Protein AF-A0A512L9S0-F1 (afdb_monomer)

Nearest PDB structures (foldseek):
  3hb6-assembly1_A  TM=9.283E-01  e=7.752E-08  Proteus mirabilis
  1e93-assembly1_A  TM=9.333E-01  e=1.095E-07  Proteus mirabilis
  1h6n-assembly1_A  TM=9.243E-01  e=1.159E-07  Proteus mirabilis
  1m85-assembly1_A  TM=9.187E-01  e=1.095E-07  Proteus mirabilis
  7di8-assembly1_A  TM=8.748E-01  e=9.691E-05  Bos taurus

Radius of gyration: 27.37 Å; Cα contacts (8 Å, |Δi|>4): 64; chains: 1; bounding box: 75×32×54 Å

Organism: NCBI:txid171865

pLDDT: mean 90.22, std 16.02, range [39.94, 98.81]

Mean predicted aligned error: 7.94 Å

Foldseek 3Di:
DDDPPQDPDPPDPPPHPDDDCVPDDDDDDDDDDPDDDDPCVDVPPAQVLLVVLVPDDPVRLLVVLLVLLVVCLPDDPVVLVVVLVSLVSNPVVSSVSNVVNSVVCPVDPDDDDDD

Secondary structure (DSSP, 8-state):
-PPP----SSS-TT-TT---GGGPPPPPP--S-SS---GGG----SHHHHHHHHHS-HHHHHHHHHHHHHHHTTS-HHHHHHHHHHHHHH-HHHHHHHHHHHHHHTTS-------

Structure (mmCIF, N/CA/C/O backbone):
data_AF-A0A512L9S0-F1
#
_entry.id   AF-A0A512L9S0-F1
#
loop_
_atom_site.group_PDB
_atom_site.id
_atom_site.type_symbol
_atom_site.label_atom_id
_atom_site.label_alt_id
_atom_site.label_comp_id
_atom_site.label_asym_id
_atom_site.label_entity_id
_atom_site.label_seq_id
_atom_site.pdbx_PDB_ins_code
_atom_site.Cartn_x
_atom_site.Cartn_y
_atom_site.Cartn_z
_atom_site.occupancy
_atom_site.B_iso_or_equiv
_atom_site.auth_seq_id
_atom_site.auth_comp_id
_atom_site.auth_asym_id
_atom_site.auth_atom_id
_atom_site.pdbx_PDB_model_num
ATOM 1 N N . MET A 1 1 ? 58.603 4.818 -6.834 1.00 39.94 1 MET A N 1
ATOM 2 C CA . MET A 1 1 ? 57.466 4.056 -7.389 1.00 39.94 1 MET A CA 1
ATOM 3 C C . MET A 1 1 ? 56.397 5.076 -7.764 1.00 39.94 1 MET A C 1
ATOM 5 O O . MET A 1 1 ? 55.809 5.663 -6.868 1.00 39.94 1 MET A O 1
ATOM 9 N N . LEU A 1 2 ? 56.264 5.423 -9.048 1.00 46.78 2 LEU A N 1
ATOM 10 C CA . LEU A 1 2 ? 55.257 6.394 -9.493 1.00 46.78 2 LEU A CA 1
ATOM 11 C C . LEU A 1 2 ? 53.878 5.735 -9.406 1.00 46.78 2 LEU A C 1
ATOM 13 O O . LEU A 1 2 ? 53.641 4.736 -10.081 1.00 46.78 2 LEU A O 1
ATOM 17 N N . ALA A 1 3 ? 52.978 6.291 -8.594 1.00 58.41 3 ALA A N 1
ATOM 18 C CA . ALA A 1 3 ? 51.558 6.006 -8.735 1.00 58.41 3 ALA A CA 1
ATOM 19 C C . ALA A 1 3 ? 51.152 6.422 -10.155 1.00 58.41 3 ALA A C 1
ATOM 21 O O . ALA A 1 3 ? 51.358 7.573 -10.549 1.00 58.41 3 ALA A O 1
ATOM 22 N N . ALA A 1 4 ? 50.642 5.485 -10.951 1.00 63.34 4 ALA A N 1
ATOM 23 C CA . ALA A 1 4 ? 50.081 5.824 -12.248 1.00 63.34 4 ALA A CA 1
ATOM 24 C C . ALA A 1 4 ? 48.955 6.842 -12.014 1.00 63.34 4 ALA A C 1
ATOM 26 O O . ALA A 1 4 ? 48.023 6.559 -11.263 1.00 63.34 4 ALA A O 1
ATOM 27 N N . MET A 1 5 ? 49.053 8.037 -12.611 1.00 70.69 5 MET A N 1
ATOM 28 C CA . MET A 1 5 ? 47.965 9.018 -12.586 1.00 70.69 5 MET A CA 1
ATOM 29 C C . MET A 1 5 ? 46.773 8.417 -13.335 1.00 70.69 5 MET A C 1
ATOM 31 O O . MET A 1 5 ? 46.687 8.503 -14.565 1.00 70.69 5 MET A O 1
ATOM 35 N N . GLN A 1 6 ? 45.889 7.756 -12.586 1.00 80.38 6 GLN A N 1
ATOM 36 C CA . GLN A 1 6 ? 44.629 7.227 -13.084 1.00 80.38 6 GLN A CA 1
ATOM 37 C C . GLN A 1 6 ? 43.852 8.389 -13.707 1.00 80.38 6 GLN A C 1
ATOM 39 O O . GLN A 1 6 ? 43.685 9.442 -13.090 1.00 80.38 6 GLN A O 1
ATOM 44 N N . ARG A 1 7 ? 43.403 8.224 -14.953 1.00 86.94 7 ARG A N 1
ATOM 45 C CA . ARG A 1 7 ? 42.572 9.237 -15.611 1.00 86.94 7 ARG A CA 1
ATOM 46 C C . ARG A 1 7 ? 41.237 9.313 -14.886 1.00 86.94 7 ARG A C 1
ATOM 48 O O . ARG A 1 7 ? 40.702 8.282 -14.509 1.00 86.94 7 ARG A O 1
ATOM 55 N N . THR A 1 8 ? 40.708 10.512 -14.702 1.00 94.00 8 THR A N 1
ATOM 56 C CA . THR A 1 8 ? 39.413 10.760 -14.044 1.00 94.00 8 THR A CA 1
ATOM 57 C C . THR A 1 8 ? 38.322 11.137 -15.047 1.00 94.00 8 THR A C 1
ATOM 59 O O . THR A 1 8 ? 37.280 11.651 -14.658 1.00 94.00 8 THR A O 1
ATOM 62 N N . TYR A 1 9 ? 38.578 10.924 -16.342 1.00 89.38 9 TYR A N 1
ATOM 63 C CA . TYR A 1 9 ? 37.685 11.282 -17.439 1.00 89.38 9 TYR A CA 1
ATOM 64 C C . TYR A 1 9 ? 37.708 10.219 -18.545 1.00 89.38 9 TYR A C 1
ATOM 66 O O . TYR A 1 9 ? 38.690 9.486 -18.701 1.00 89.38 9 TYR A O 1
ATOM 74 N N . GLU A 1 10 ? 36.637 10.172 -19.328 1.00 94.62 10 GLU A N 1
ATOM 75 C CA . GLU A 1 10 ? 36.424 9.314 -20.496 1.00 94.62 10 GLU A CA 1
ATOM 76 C C . GLU A 1 10 ? 35.733 10.170 -21.588 1.00 94.62 10 GLU A C 1
ATOM 78 O O . GLU A 1 10 ? 34.966 11.067 -21.223 1.00 94.62 10 GLU A O 1
ATOM 83 N N . PRO A 1 11 ? 36.070 10.013 -22.889 1.00 93.69 11 PRO A N 1
ATOM 84 C CA . PRO A 1 11 ? 37.071 9.101 -23.455 1.00 93.69 11 PRO A CA 1
ATOM 85 C C . PRO A 1 11 ? 38.517 9.539 -23.149 1.00 93.69 11 PRO A C 1
ATOM 87 O O . PRO A 1 11 ? 38.837 10.726 -23.105 1.00 93.69 11 PRO A O 1
ATOM 90 N N . ASN A 1 12 ? 39.429 8.580 -22.934 1.00 93.81 12 ASN A N 1
ATOM 91 C CA . ASN A 1 12 ? 40.852 8.856 -22.688 1.00 93.81 12 ASN A CA 1
ATOM 92 C C . ASN A 1 12 ? 41.779 7.864 -23.410 1.00 93.81 12 ASN A C 1
ATOM 94 O O . ASN A 1 12 ? 41.465 6.689 -23.571 1.00 93.81 12 ASN A O 1
ATOM 98 N N . SER A 1 13 ? 42.986 8.310 -23.770 1.00 92.75 13 SER A N 1
ATOM 99 C CA . SER A 1 13 ? 43.980 7.497 -24.495 1.00 92.75 13 SER A CA 1
ATOM 100 C C . SER A 1 13 ? 44.693 6.435 -23.640 1.00 92.75 13 SER A C 1
ATOM 102 O O . SER A 1 13 ? 45.710 5.892 -24.067 1.00 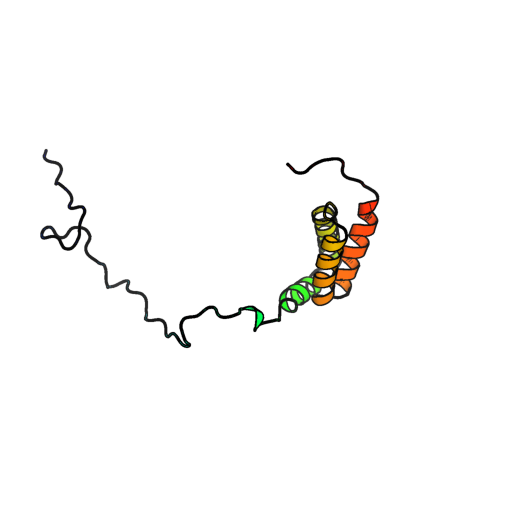92.75 13 SER A O 1
ATOM 104 N N . LYS A 1 14 ? 44.246 6.191 -22.401 1.00 91.75 14 LYS A N 1
ATOM 105 C CA . LYS A 1 14 ? 44.846 5.224 -21.466 1.00 91.75 14 LYS A CA 1
ATOM 106 C C . LYS A 1 14 ? 43.918 4.054 -21.138 1.00 91.75 14 LYS A C 1
ATOM 108 O O . LYS A 1 14 ? 44.290 3.233 -20.308 1.00 91.75 14 LYS A O 1
ATOM 113 N N . GLY A 1 15 ? 42.749 3.970 -21.777 1.00 91.19 15 GLY A N 1
ATOM 114 C CA . GLY A 1 15 ? 41.820 2.851 -21.600 1.00 91.19 15 GLY A CA 1
ATOM 115 C C . GLY A 1 15 ? 41.240 2.742 -20.187 1.00 91.19 15 GLY A C 1
ATOM 116 O O . GLY A 1 15 ? 40.779 1.676 -19.798 1.00 91.19 15 GLY A O 1
ATOM 117 N N . ALA A 1 16 ? 41.271 3.818 -19.396 1.00 93.62 16 ALA A N 1
ATOM 118 C CA . ALA A 1 16 ? 40.595 3.841 -18.102 1.00 93.62 16 ALA A CA 1
ATOM 119 C C . ALA A 1 16 ? 39.079 4.020 -18.296 1.00 93.62 16 ALA A C 1
ATOM 121 O O . ALA A 1 16 ? 38.675 4.723 -19.224 1.00 93.62 16 ALA A O 1
ATOM 122 N N . TRP A 1 17 ? 38.273 3.428 -17.405 1.00 93.75 17 TRP A N 1
ATOM 123 C CA . TRP A 1 17 ? 36.808 3.594 -17.327 1.00 93.75 17 TRP A CA 1
ATOM 124 C C . TRP A 1 17 ? 36.028 3.204 -18.593 1.00 93.75 17 TRP A C 1
ATOM 126 O O . TRP A 1 17 ? 35.044 3.848 -18.933 1.00 93.75 17 TRP A O 1
ATOM 136 N N . GLN A 1 18 ? 36.467 2.160 -19.303 1.00 95.75 18 GLN A N 1
ATOM 137 C CA . GLN A 1 18 ? 35.768 1.691 -20.503 1.00 95.75 18 GLN A CA 1
ATOM 138 C C . GLN A 1 18 ? 34.361 1.178 -20.180 1.00 95.75 18 GLN A C 1
ATOM 140 O O . GLN A 1 18 ? 34.150 0.490 -19.178 1.00 95.75 18 GLN A O 1
ATOM 145 N N . GLN A 1 19 ? 33.418 1.489 -21.069 1.00 94.94 19 GLN A N 1
ATOM 146 C CA . GLN A 1 19 ? 32.069 0.930 -21.039 1.00 94.94 19 GLN A CA 1
ATOM 147 C C . GLN A 1 19 ? 32.086 -0.603 -21.182 1.00 94.94 19 GLN A C 1
ATOM 149 O O . GLN A 1 19 ? 32.973 -1.164 -21.826 1.00 94.94 19 GLN A O 1
ATOM 154 N N . GLN A 1 20 ? 31.078 -1.271 -20.614 1.00 97.81 20 GLN A N 1
ATOM 155 C CA . GLN A 1 20 ? 30.882 -2.724 -20.701 1.00 97.81 20 GLN A CA 1
ATOM 156 C C . GLN A 1 20 ? 29.544 -3.025 -21.406 1.00 97.81 20 GLN A C 1
ATOM 158 O O . GLN A 1 20 ? 28.539 -3.266 -20.736 1.00 97.81 20 GLN A O 1
ATOM 163 N N . PRO A 1 21 ? 29.494 -2.961 -22.752 1.00 96.50 21 PRO A N 1
ATOM 164 C CA . PRO A 1 21 ? 28.243 -3.047 -23.512 1.00 96.50 21 PRO A CA 1
ATOM 165 C C . PRO A 1 21 ? 27.557 -4.419 -23.422 1.00 96.50 21 PRO A C 1
ATOM 167 O O . PRO A 1 21 ? 26.351 -4.503 -23.637 1.00 96.50 21 PRO A O 1
ATOM 170 N N . ASP A 1 22 ? 28.291 -5.468 -23.042 1.00 97.94 22 ASP A N 1
ATOM 171 C CA . ASP A 1 22 ? 27.764 -6.829 -22.859 1.00 97.94 22 ASP A CA 1
ATOM 172 C C . ASP A 1 22 ? 26.679 -6.919 -21.767 1.00 97.94 22 ASP A C 1
ATOM 174 O O . ASP A 1 22 ? 25.938 -7.898 -21.709 1.00 97.94 22 ASP A O 1
ATOM 178 N N . PHE A 1 23 ? 26.559 -5.887 -20.924 1.00 97.19 23 PHE A N 1
ATOM 179 C CA . PHE A 1 23 ? 25.555 -5.774 -19.861 1.00 97.19 23 PHE A CA 1
ATOM 180 C C . PHE A 1 23 ? 24.469 -4.729 -20.161 1.00 97.19 23 PHE A C 1
ATOM 182 O O . PHE A 1 23 ? 23.804 -4.260 -19.239 1.00 97.19 23 PHE A O 1
ATOM 189 N N . SER A 1 24 ? 24.297 -4.322 -21.425 1.00 97.62 24 SER A N 1
ATOM 190 C CA . SER A 1 24 ? 23.260 -3.353 -21.794 1.00 97.62 24 SER A CA 1
ATOM 191 C C . SER A 1 24 ? 21.865 -3.882 -21.458 1.00 97.62 24 SER A C 1
ATOM 193 O O . SER A 1 24 ? 21.516 -5.015 -21.794 1.00 97.62 24 SER A O 1
ATOM 195 N N . GLU A 1 25 ? 21.041 -3.033 -20.846 1.00 98.06 25 GLU A N 1
ATOM 196 C CA . GLU A 1 25 ? 19.622 -3.319 -20.647 1.00 98.06 25 GLU A CA 1
ATOM 197 C C . GLU A 1 25 ? 18.890 -3.428 -21.999 1.00 98.06 25 GLU A C 1
ATOM 199 O O . GLU A 1 25 ? 19.269 -2.758 -22.972 1.00 98.06 25 GLU A O 1
ATOM 204 N N . PRO A 1 26 ? 17.840 -4.262 -22.092 1.00 97.69 26 PRO A N 1
ATOM 205 C CA . PRO A 1 26 ? 16.995 -4.315 -23.275 1.00 97.69 26 PRO A CA 1
ATOM 206 C C . PRO A 1 26 ? 16.181 -3.014 -23.431 1.00 97.69 26 PRO A C 1
ATOM 208 O O . PRO A 1 26 ? 15.761 -2.431 -22.429 1.00 97.69 26 PRO A O 1
ATOM 211 N N . PRO A 1 27 ? 15.880 -2.567 -24.666 1.00 97.25 27 PRO A N 1
ATOM 212 C CA . PRO A 1 27 ? 15.006 -1.416 -24.879 1.00 97.25 27 PRO A CA 1
ATOM 213 C C . PRO A 1 27 ? 13.610 -1.628 -24.272 1.00 97.25 27 PRO A C 1
ATOM 215 O O . PRO A 1 27 ? 12.971 -2.652 -24.518 1.00 97.25 27 PRO A O 1
ATOM 218 N N . LEU A 1 28 ? 13.105 -0.635 -23.532 1.00 97.31 28 LEU A N 1
ATOM 219 C CA . LEU A 1 28 ? 11.733 -0.613 -23.020 1.00 97.31 28 LEU A CA 1
ATOM 220 C C . LEU A 1 28 ? 10.826 0.152 -23.990 1.00 97.31 28 LEU A C 1
ATOM 222 O O . LEU A 1 28 ? 11.044 1.335 -24.250 1.00 97.31 28 LEU A O 1
ATOM 226 N N . ALA A 1 29 ? 9.790 -0.507 -24.510 1.00 97.31 29 ALA A N 1
ATOM 227 C CA . ALA A 1 29 ? 8.775 0.166 -25.312 1.00 97.31 29 ALA A CA 1
ATOM 228 C C . ALA A 1 29 ? 7.977 1.150 -24.441 1.00 97.31 29 ALA A C 1
ATOM 230 O O . ALA A 1 29 ? 7.464 0.779 -23.385 1.00 97.31 29 ALA A O 1
ATOM 231 N N . THR A 1 30 ? 7.851 2.395 -24.895 1.00 95.31 30 THR A N 1
ATOM 232 C CA . THR A 1 30 ? 7.086 3.447 -24.214 1.00 95.31 30 THR A CA 1
ATOM 233 C C . THR A 1 30 ? 5.937 3.932 -25.096 1.00 95.31 30 THR A C 1
ATOM 235 O O . THR A 1 30 ? 5.976 3.809 -26.321 1.00 95.31 30 THR A O 1
ATOM 238 N N . GLY A 1 31 ? 4.883 4.457 -24.470 1.00 94.56 31 GLY A N 1
ATOM 239 C CA . GLY A 1 31 ? 3.700 4.967 -25.158 1.00 94.56 31 GLY A CA 1
ATOM 240 C C . GLY A 1 31 ? 3.072 6.142 -24.414 1.00 94.56 31 GLY A C 1
ATOM 241 O O . GLY A 1 31 ? 3.291 6.316 -23.217 1.00 94.56 31 GLY A O 1
ATOM 242 N N . GLY A 1 32 ? 2.285 6.941 -25.135 1.00 94.19 32 GLY A N 1
ATOM 243 C CA . GLY A 1 32 ? 1.679 8.166 -24.611 1.00 94.19 32 GLY A CA 1
ATOM 244 C C . GLY A 1 32 ? 2.607 9.385 -24.670 1.00 94.19 32 GLY A C 1
ATOM 245 O O . GLY A 1 32 ? 3.812 9.277 -24.889 1.00 94.19 32 GLY A O 1
ATOM 246 N N . ALA A 1 33 ? 2.024 10.574 -24.512 1.00 96.44 33 ALA A N 1
ATOM 247 C CA . ALA A 1 33 ? 2.784 11.815 -24.412 1.00 96.44 33 ALA A CA 1
ATOM 248 C C . ALA A 1 33 ? 3.455 11.937 -23.034 1.00 96.44 33 ALA A C 1
ATOM 250 O O . ALA A 1 33 ? 2.905 11.502 -22.020 1.00 96.44 33 ALA A O 1
ATOM 251 N N . ALA A 1 34 ? 4.619 12.585 -22.981 1.00 96.94 34 ALA A N 1
ATOM 252 C CA . ALA A 1 34 ? 5.196 13.011 -21.712 1.00 96.94 34 ALA A CA 1
ATOM 253 C C . ALA A 1 34 ? 4.273 14.056 -21.060 1.00 96.94 34 ALA A C 1
ATOM 255 O O . ALA A 1 34 ? 3.927 15.059 -21.685 1.00 96.94 34 ALA A O 1
ATOM 256 N N . GLY A 1 35 ? 3.861 13.816 -19.816 1.00 96.25 35 GLY A N 1
ATOM 257 C CA . GLY A 1 35 ? 2.917 14.677 -19.111 1.00 96.25 35 GLY A CA 1
ATOM 258 C C . GLY A 1 35 ? 2.662 14.230 -17.675 1.00 96.25 35 GLY A C 1
ATOM 259 O O . GLY A 1 35 ? 3.222 13.239 -17.205 1.00 96.25 35 GLY A O 1
ATOM 260 N N . HIS A 1 36 ? 1.803 14.973 -16.979 1.00 97.00 36 HIS A N 1
ATOM 261 C CA . HIS A 1 36 ? 1.381 14.677 -15.610 1.00 97.00 36 HIS A CA 1
ATOM 262 C C . HIS A 1 36 ? 0.145 13.773 -15.621 1.00 97.00 36 HIS A C 1
ATOM 264 O O . HIS A 1 36 ? -0.982 14.246 -15.495 1.00 97.00 36 HIS A O 1
ATOM 270 N N . TRP A 1 37 ? 0.355 12.476 -15.830 1.00 95.88 37 TRP A N 1
ATOM 271 C CA . TRP A 1 37 ? -0.726 11.491 -15.844 1.00 95.88 37 TRP A CA 1
ATOM 272 C C . TRP A 1 37 ? -1.315 11.297 -14.442 1.00 95.88 37 TRP A C 1
ATOM 274 O O . TRP A 1 37 ? -0.574 11.109 -13.475 1.00 95.88 37 TRP A O 1
ATOM 284 N N . ASP A 1 38 ? -2.644 11.340 -14.333 1.00 96.69 38 ASP A N 1
ATOM 285 C CA . ASP A 1 38 ? -3.341 11.121 -13.066 1.00 96.69 38 ASP A CA 1
ATOM 286 C C . ASP A 1 38 ? -3.442 9.621 -12.761 1.00 96.69 38 ASP A C 1
ATOM 288 O O . ASP A 1 38 ? -4.123 8.869 -13.460 1.00 96.69 38 ASP A O 1
ATOM 292 N N . HIS A 1 39 ? -2.778 9.185 -11.691 1.00 94.38 39 HIS A N 1
ATOM 293 C CA . HIS A 1 39 ? -2.820 7.793 -11.248 1.00 94.38 39 HIS A CA 1
ATOM 294 C C . HIS A 1 39 ? -4.184 7.399 -10.661 1.00 94.38 39 HIS A C 1
ATOM 296 O O . HIS A 1 39 ? -4.452 6.212 -10.494 1.00 94.38 39 HIS A O 1
ATOM 302 N N . ARG A 1 40 ? -5.044 8.373 -10.327 1.00 94.94 40 ARG A N 1
ATOM 303 C CA . ARG A 1 40 ? -6.386 8.126 -9.781 1.00 94.94 40 ARG A CA 1
ATOM 304 C C . ARG A 1 40 ? -7.384 7.631 -10.824 1.00 94.94 40 ARG A C 1
ATOM 306 O O . ARG A 1 40 ? -8.525 7.359 -10.471 1.00 94.94 40 ARG A O 1
ATOM 313 N N . ALA A 1 41 ? -6.957 7.505 -12.082 1.00 93.88 41 ALA A N 1
ATOM 314 C CA . ALA A 1 41 ? -7.706 6.784 -13.103 1.00 93.88 41 ALA A CA 1
ATOM 315 C C . ALA A 1 41 ? -7.913 5.302 -12.734 1.00 93.88 41 ALA A C 1
ATOM 317 O O . ALA A 1 41 ? -8.907 4.718 -13.154 1.00 93.88 41 ALA A O 1
ATOM 318 N N . ASP A 1 42 ? -7.003 4.722 -11.943 1.00 94.62 42 ASP A N 1
ATOM 319 C CA . ASP A 1 42 ? -7.239 3.470 -11.223 1.00 94.62 42 ASP A CA 1
ATOM 320 C C . ASP A 1 42 ? -7.736 3.802 -9.806 1.00 94.62 42 ASP A C 1
ATOM 322 O O . ASP A 1 42 ? -7.032 4.446 -9.012 1.00 94.62 42 ASP A O 1
ATOM 326 N N . ASP A 1 43 ? -8.979 3.417 -9.515 1.00 94.94 43 ASP A N 1
ATOM 327 C CA . ASP A 1 43 ? -9.684 3.705 -8.268 1.00 94.94 43 ASP A CA 1
ATOM 328 C C . ASP A 1 43 ? -9.857 2.477 -7.354 1.00 94.94 43 ASP A C 1
ATOM 330 O O . ASP A 1 43 ? -10.439 2.597 -6.266 1.00 94.94 43 ASP A O 1
ATOM 334 N N . ASP A 1 44 ? -9.290 1.318 -7.720 1.00 97.19 44 ASP A N 1
ATOM 335 C CA . ASP A 1 44 ? -9.376 0.095 -6.918 1.00 97.19 44 ASP 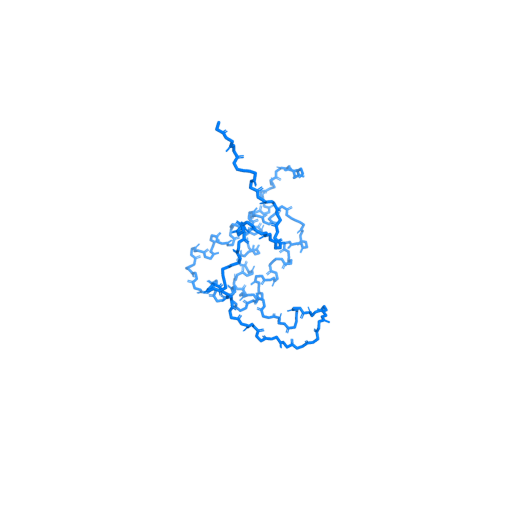A CA 1
ATOM 336 C C . ASP A 1 44 ? -8.361 0.073 -5.763 1.00 97.19 44 ASP A C 1
ATOM 338 O O . ASP A 1 44 ? -7.388 -0.683 -5.716 1.00 97.19 44 ASP A O 1
ATOM 342 N N . TYR A 1 45 ? -8.620 0.904 -4.757 1.00 97.88 45 TYR A N 1
ATOM 343 C CA . TYR A 1 45 ? -7.790 0.979 -3.551 1.00 97.88 45 TYR A CA 1
ATOM 344 C C . TYR A 1 45 ? -8.132 -0.075 -2.492 1.00 97.88 45 TYR A C 1
ATOM 346 O O . TYR A 1 45 ? -7.464 -0.156 -1.457 1.00 97.88 45 TYR A O 1
ATOM 354 N N . HIS A 1 46 ? -9.216 -0.828 -2.680 1.00 98.31 46 HIS A N 1
ATOM 355 C CA . HIS A 1 46 ? -9.902 -1.504 -1.578 1.00 98.31 46 HIS A CA 1
ATOM 356 C C . HIS A 1 46 ? -10.066 -3.012 -1.782 1.00 98.31 46 HIS A C 1
ATOM 358 O O . HIS A 1 46 ? -10.149 -3.736 -0.785 1.00 98.31 46 HIS A O 1
ATOM 364 N N . THR A 1 47 ? -10.001 -3.513 -3.020 1.00 98.31 47 THR A N 1
ATOM 365 C CA . THR A 1 47 ? -10.139 -4.951 -3.290 1.00 98.31 47 THR A CA 1
ATOM 366 C C . THR A 1 47 ? -9.013 -5.763 -2.659 1.00 98.31 47 THR A C 1
ATOM 368 O O . THR A 1 47 ? -9.276 -6.746 -1.961 1.00 98.31 47 THR A O 1
ATOM 371 N N . GLN A 1 48 ? -7.751 -5.360 -2.846 1.00 98.50 48 GLN A N 1
ATOM 372 C CA . GLN A 1 48 ? -6.617 -6.126 -2.314 1.00 98.50 48 GLN A CA 1
ATOM 373 C C . GLN A 1 48 ? -6.573 -6.131 -0.771 1.00 98.50 48 GLN A C 1
ATOM 375 O O . GLN A 1 48 ? -6.470 -7.219 -0.198 1.00 98.50 48 GLN A O 1
ATOM 380 N N . PRO A 1 49 ? -6.730 -4.989 -0.064 1.00 98.50 49 PRO A N 1
ATOM 381 C CA . PRO A 1 49 ? -6.804 -4.994 1.398 1.00 98.50 49 PRO A CA 1
ATOM 382 C C . PRO A 1 49 ? -8.010 -5.772 1.942 1.00 98.50 49 PRO A C 1
ATOM 384 O O . PRO A 1 49 ? -7.877 -6.488 2.933 1.00 98.50 49 PRO A O 1
ATOM 387 N N . GLY A 1 50 ? -9.171 -5.678 1.283 1.00 98.62 50 GLY A N 1
ATOM 388 C CA . GLY A 1 50 ? -10.371 -6.426 1.664 1.00 98.62 50 GLY A CA 1
ATOM 389 C C . GLY A 1 50 ? -10.187 -7.937 1.529 1.00 98.62 50 GLY A C 1
ATOM 390 O O . GLY A 1 50 ? -10.554 -8.697 2.424 1.00 98.62 50 GLY A O 1
ATOM 391 N N . ASN A 1 51 ? -9.556 -8.385 0.437 1.00 98.81 51 ASN A N 1
ATOM 392 C CA . ASN A 1 51 ? -9.169 -9.786 0.260 1.00 98.81 51 ASN A CA 1
ATOM 393 C C . ASN A 1 51 ? -8.242 -10.252 1.390 1.00 98.81 51 ASN A C 1
ATOM 395 O O . ASN A 1 51 ? -8.484 -11.302 1.980 1.00 98.81 51 ASN A O 1
ATOM 399 N N . LEU A 1 52 ? -7.215 -9.463 1.721 1.00 98.75 52 LEU A N 1
ATOM 400 C CA . LEU A 1 52 ? -6.282 -9.800 2.795 1.00 98.75 52 LEU A CA 1
ATOM 401 C C . LEU A 1 52 ? -6.996 -9.928 4.149 1.00 98.75 52 LEU A C 1
ATOM 403 O O . LEU A 1 52 ? -6.763 -10.899 4.864 1.00 98.75 52 LEU A O 1
ATOM 407 N N . PHE A 1 53 ? -7.895 -9.000 4.483 1.00 98.81 53 PHE A N 1
ATOM 408 C CA . PHE A 1 53 ? -8.672 -9.057 5.724 1.00 98.81 53 PHE A CA 1
ATOM 409 C C . PHE A 1 53 ? -9.535 -10.323 5.811 1.00 98.81 53 PHE A C 1
ATOM 411 O O . PHE A 1 53 ? -9.559 -10.988 6.847 1.00 98.81 53 PHE A O 1
ATOM 418 N N . ARG A 1 54 ? -10.197 -10.710 4.713 1.00 98.56 54 ARG A N 1
ATOM 419 C CA . ARG A 1 54 ? -11.025 -11.928 4.650 1.00 98.56 54 ARG A CA 1
ATOM 420 C C . ARG A 1 54 ? -10.229 -13.229 4.767 1.00 98.56 54 ARG A C 1
ATOM 422 O O . ARG A 1 54 ? -10.808 -14.248 5.128 1.00 98.56 54 ARG A O 1
ATOM 429 N N . LEU A 1 55 ? -8.925 -13.204 4.484 1.00 98.69 55 LEU A N 1
ATOM 430 C CA . LEU A 1 55 ? -8.028 -14.347 4.687 1.00 98.69 55 LEU A CA 1
ATOM 431 C C . LEU A 1 55 ? -7.545 -14.487 6.138 1.00 98.69 55 LEU A C 1
ATOM 433 O O . LEU A 1 55 ? -7.022 -15.539 6.504 1.00 98.69 55 LEU A O 1
ATOM 437 N N . MET A 1 56 ? -7.688 -13.447 6.961 1.00 98.62 56 MET A N 1
ATOM 438 C CA . MET A 1 56 ? -7.257 -13.477 8.356 1.00 98.62 56 MET A CA 1
ATOM 439 C C . MET A 1 56 ? -8.192 -14.323 9.223 1.00 98.62 56 MET A C 1
ATOM 441 O O . MET A 1 56 ? -9.406 -14.355 9.026 1.00 98.62 56 MET A O 1
ATOM 445 N N . THR A 1 57 ? 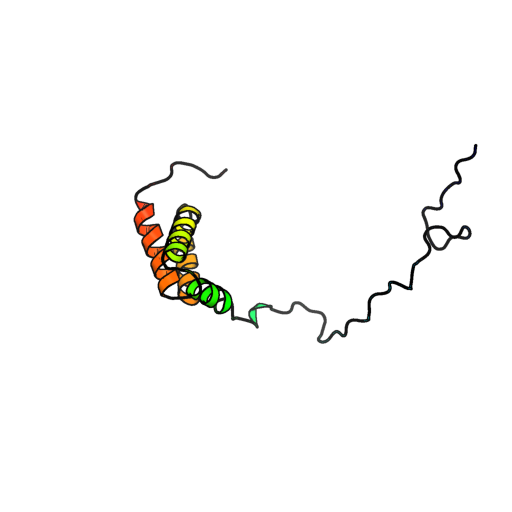-7.630 -14.958 10.250 1.00 98.81 57 THR A N 1
ATOM 446 C CA . THR A 1 57 ? -8.432 -15.588 11.303 1.00 98.81 57 THR A CA 1
ATOM 447 C C . THR A 1 57 ? -9.156 -14.525 12.141 1.00 98.81 57 THR A C 1
ATOM 449 O O . THR A 1 57 ? -8.693 -13.382 12.211 1.00 98.81 57 THR A O 1
ATOM 452 N N . PRO A 1 58 ? -10.243 -14.875 12.854 1.00 98.56 58 PRO A N 1
ATOM 453 C CA . PRO A 1 58 ? -10.937 -13.920 13.722 1.00 98.56 58 PRO A CA 1
ATOM 454 C C . PRO A 1 58 ? -10.018 -13.244 14.754 1.00 98.56 58 PRO A C 1
ATOM 456 O O . PRO A 1 58 ? -10.144 -12.050 15.016 1.00 98.56 58 PRO A O 1
ATOM 459 N N . GLU A 1 59 ? -9.044 -13.982 15.295 1.00 98.31 59 GLU A N 1
ATOM 460 C CA . GLU A 1 59 ? -8.058 -13.447 16.241 1.00 98.31 59 GLU A CA 1
ATOM 461 C C . GLU A 1 59 ? -7.117 -12.432 15.573 1.00 98.31 59 GLU A C 1
ATOM 463 O O . GLU A 1 59 ? -6.841 -11.372 16.131 1.00 98.31 59 GLU A O 1
ATOM 468 N N . GLN A 1 60 ? -6.665 -12.707 14.347 1.00 98.75 60 GLN A N 1
ATOM 469 C CA . GLN A 1 60 ? -5.845 -11.770 13.575 1.00 98.75 60 GLN A CA 1
ATOM 470 C C . GLN A 1 60 ? -6.624 -10.502 13.210 1.00 98.75 60 GLN A C 1
ATOM 472 O O . GLN A 1 60 ? -6.086 -9.404 13.339 1.00 98.75 60 GLN A O 1
ATOM 477 N N . GLN A 1 61 ? -7.893 -10.632 12.813 1.00 98.69 61 GLN A N 1
ATOM 478 C CA . GLN A 1 61 ? -8.763 -9.487 12.529 1.00 98.69 61 GLN A CA 1
ATOM 479 C C . GLN A 1 61 ? -8.960 -8.615 13.774 1.00 98.69 61 GLN A C 1
ATOM 481 O O . GLN A 1 61 ? -8.852 -7.388 13.696 1.00 98.69 61 GLN A O 1
ATOM 486 N N . ARG A 1 62 ? -9.188 -9.240 14.937 1.00 98.19 62 ARG A N 1
ATOM 487 C CA . ARG A 1 62 ? -9.291 -8.556 16.233 1.00 98.19 62 ARG A CA 1
ATOM 488 C C . ARG A 1 62 ? -8.010 -7.785 16.557 1.00 98.19 62 ARG A C 1
ATOM 490 O O . ARG A 1 62 ? -8.078 -6.585 16.821 1.00 98.19 62 ARG A O 1
ATOM 497 N N . LEU A 1 63 ? -6.854 -8.450 16.483 1.00 98.25 63 LEU A N 1
ATOM 498 C CA . LEU A 1 63 ? -5.548 -7.839 16.747 1.00 98.25 63 LEU A CA 1
ATOM 499 C C . LEU A 1 63 ? -5.248 -6.683 15.788 1.00 98.25 63 LEU A C 1
ATOM 501 O O . LEU A 1 63 ? -4.760 -5.643 16.227 1.00 98.25 63 LEU A O 1
ATOM 505 N N . LEU A 1 64 ? -5.567 -6.831 14.499 1.00 98.56 64 LEU A N 1
ATOM 506 C CA . LEU A 1 64 ? -5.435 -5.758 13.516 1.00 98.56 64 LEU A CA 1
ATOM 507 C C . LEU A 1 64 ? -6.262 -4.537 13.928 1.00 98.56 64 LEU A C 1
ATOM 509 O O . LEU A 1 64 ? -5.723 -3.436 14.004 1.00 98.56 64 LEU A O 1
ATOM 513 N N . CYS A 1 65 ? -7.542 -4.726 14.255 1.00 98.31 65 CYS A N 1
ATOM 514 C CA . CYS A 1 65 ? -8.421 -3.627 14.656 1.00 98.31 65 CYS A CA 1
ATOM 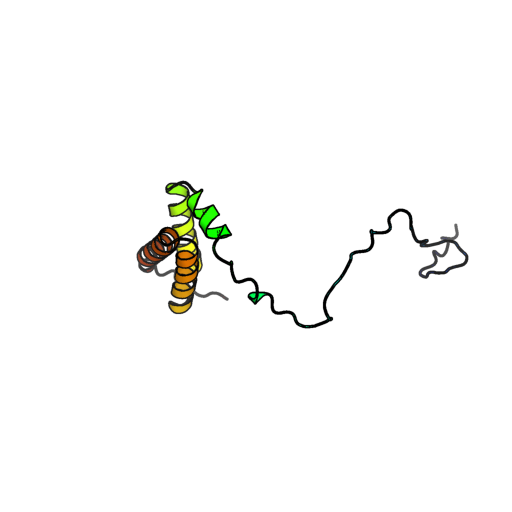515 C C . CYS A 1 65 ? -7.931 -2.921 15.932 1.00 98.31 65 CYS A C 1
ATOM 517 O O . CYS A 1 65 ? -7.946 -1.693 16.004 1.00 98.31 65 CYS A O 1
ATOM 519 N N . GLU A 1 66 ? -7.461 -3.677 16.926 1.00 97.38 66 GLU A N 1
ATOM 520 C CA . GLU A 1 66 ? -6.931 -3.135 18.185 1.00 97.38 66 GLU A CA 1
ATOM 521 C C . GLU A 1 66 ? -5.607 -2.387 17.996 1.00 97.38 66 GLU A C 1
ATOM 523 O O . GLU A 1 66 ? -5.414 -1.309 18.561 1.00 97.38 66 GLU A O 1
ATOM 528 N N . ASN A 1 67 ? -4.700 -2.920 17.175 1.00 97.56 67 ASN A N 1
ATOM 529 C CA . ASN A 1 67 ? -3.453 -2.245 16.820 1.00 97.56 67 ASN A CA 1
ATOM 530 C C . ASN A 1 67 ? -3.729 -0.929 16.090 1.00 97.56 67 ASN A C 1
ATOM 532 O O . ASN A 1 67 ? -3.161 0.103 16.452 1.00 97.56 67 ASN A O 1
ATOM 536 N N . THR A 1 68 ? -4.646 -0.949 15.122 1.00 97.31 68 THR A N 1
ATOM 537 C CA . THR A 1 68 ? -5.071 0.246 14.390 1.00 97.31 68 THR A CA 1
ATOM 538 C C . THR A 1 68 ? -5.669 1.285 15.332 1.00 97.31 68 THR A C 1
ATOM 540 O O . THR A 1 68 ? -5.260 2.442 15.290 1.00 97.31 68 THR A O 1
ATOM 543 N N . ALA A 1 69 ? -6.574 0.888 16.233 1.00 96.56 69 ALA A N 1
ATOM 544 C CA . ALA A 1 69 ? -7.184 1.804 17.192 1.00 96.56 69 ALA A CA 1
ATOM 545 C C . ALA A 1 69 ? -6.159 2.446 18.137 1.00 96.56 69 ALA A C 1
ATOM 547 O O . ALA A 1 69 ? -6.216 3.653 18.354 1.00 96.56 69 ALA A O 1
ATOM 548 N N . ARG A 1 70 ? -5.185 1.679 18.647 1.00 95.62 70 ARG A N 1
ATOM 549 C CA . ARG A 1 70 ? -4.090 2.229 19.466 1.00 95.62 70 ARG A CA 1
ATOM 550 C C . ARG A 1 70 ? -3.226 3.221 18.690 1.00 95.62 70 ARG A C 1
ATOM 552 O O . ARG A 1 70 ? -2.812 4.229 19.249 1.00 95.62 70 ARG A O 1
ATOM 559 N N . SER A 1 71 ? -2.978 2.954 17.409 1.00 95.44 71 SER A N 1
ATOM 560 C CA . SER A 1 71 ? -2.158 3.823 16.564 1.00 95.44 71 SER A CA 1
ATOM 561 C C . SER A 1 71 ? -2.875 5.121 16.173 1.00 95.44 71 SER A C 1
ATOM 563 O O . SER A 1 71 ? -2.280 6.192 16.255 1.00 95.44 71 SER A O 1
ATOM 565 N N . VAL A 1 72 ? -4.151 5.054 15.774 1.00 93.88 72 VAL A N 1
ATOM 566 C CA . VAL A 1 72 ? -4.906 6.219 15.271 1.00 93.88 72 VAL A CA 1
ATOM 567 C C . VAL A 1 72 ? -5.733 6.927 16.353 1.00 93.88 72 VAL A C 1
ATOM 569 O O . VAL A 1 72 ? -6.261 8.013 16.119 1.00 93.88 72 VAL A O 1
ATOM 572 N N . GLY A 1 73 ? -5.842 6.352 17.553 1.00 93.12 73 GLY A N 1
ATOM 573 C CA . GLY A 1 73 ? -6.695 6.854 18.636 1.00 93.12 73 GLY A CA 1
ATOM 574 C C . GLY A 1 73 ? -6.352 8.262 19.131 1.00 93.12 73 GLY A C 1
ATOM 575 O O . GLY A 1 73 ? -7.249 8.976 19.576 1.00 93.12 73 GLY A O 1
ATOM 576 N N . GLY A 1 74 ? -5.094 8.691 18.992 1.00 90.75 74 GLY A N 1
ATOM 577 C CA . GLY A 1 74 ? -4.652 10.055 19.313 1.00 90.75 74 GLY A CA 1
ATOM 578 C C . GLY A 1 74 ? -4.934 11.097 18.222 1.00 90.75 74 GLY A C 1
ATOM 579 O O . GLY A 1 74 ? -4.775 12.291 18.462 1.00 90.75 74 GLY A O 1
ATOM 580 N N . ALA A 1 75 ? -5.349 10.680 17.022 1.00 94.50 75 ALA A N 1
ATOM 581 C CA . ALA A 1 75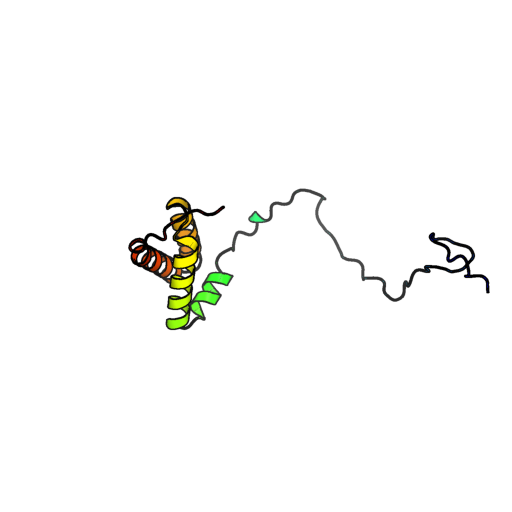 ? -5.655 11.598 15.927 1.00 94.50 75 ALA A CA 1
ATOM 582 C C . ALA A 1 75 ? -7.005 12.309 16.131 1.00 94.50 75 ALA A C 1
ATOM 584 O O . ALA A 1 75 ? -7.832 11.893 16.945 1.00 94.50 75 ALA A O 1
ATOM 585 N N . SER A 1 76 ? -7.275 13.358 15.346 1.00 95.75 76 SER A N 1
ATOM 586 C CA . SER A 1 76 ? -8.582 14.025 15.363 1.00 95.75 76 SER A CA 1
ATOM 587 C C . SER A 1 76 ? -9.714 13.062 14.980 1.00 95.75 76 SER A C 1
ATOM 589 O O . SER A 1 76 ? -9.516 12.099 14.232 1.00 95.75 76 SER A O 1
ATOM 591 N N . LYS A 1 77 ? -10.937 13.339 15.452 1.00 95.19 77 LYS A N 1
ATOM 592 C CA . LYS A 1 77 ? -12.108 12.501 15.142 1.00 95.19 77 LYS A CA 1
ATOM 593 C C . LYS A 1 77 ? -12.372 12.382 13.643 1.00 95.19 77 LYS A C 1
ATOM 595 O O . LYS A 1 77 ? -12.730 11.304 13.186 1.00 95.19 77 LYS A O 1
ATOM 600 N N . GLU A 1 78 ? -12.121 13.440 12.880 1.00 96.38 78 GLU A N 1
ATOM 601 C CA . GLU A 1 78 ? -12.248 13.416 11.422 1.00 96.38 78 GLU A CA 1
ATOM 602 C C . GLU A 1 78 ? -11.253 12.438 10.773 1.00 96.38 78 GLU A C 1
ATOM 604 O O . GLU A 1 78 ? -11.622 11.670 9.886 1.00 96.38 78 GLU A O 1
ATOM 609 N N . ILE A 1 79 ? -9.998 12.408 11.242 1.00 96.88 79 ILE A N 1
ATOM 610 C CA . ILE A 1 79 ? -8.981 11.474 10.735 1.00 96.88 79 ILE A CA 1
ATOM 611 C C . ILE A 1 79 ? -9.352 10.030 11.096 1.00 96.88 79 ILE A C 1
ATOM 613 O O . ILE A 1 79 ? -9.274 9.150 10.238 1.00 96.88 79 ILE A O 1
ATOM 617 N N . GLN A 1 80 ? -9.815 9.792 12.328 1.00 97.38 80 GLN A N 1
ATOM 618 C CA . GLN A 1 80 ? -10.311 8.479 12.757 1.00 97.38 80 GLN A CA 1
ATOM 619 C C . GLN A 1 80 ? -11.470 8.009 11.864 1.00 97.38 80 GLN A C 1
ATOM 621 O O . GLN A 1 80 ? -11.441 6.896 11.342 1.00 97.38 80 GLN A O 1
ATOM 626 N N . GLN A 1 81 ? -12.459 8.877 11.623 1.00 98.00 81 GLN A N 1
ATOM 627 C CA . GLN A 1 81 ? -13.609 8.587 10.761 1.00 98.00 81 GLN A CA 1
ATOM 628 C C . GLN A 1 81 ? -13.197 8.309 9.314 1.00 98.00 81 GLN A C 1
ATOM 630 O O . GLN A 1 81 ? -13.722 7.384 8.695 1.00 98.00 81 GLN A O 1
ATOM 635 N N . ARG A 1 82 ? -12.230 9.060 8.779 1.00 98.44 82 ARG A N 1
ATOM 636 C CA . ARG A 1 82 ? -11.695 8.828 7.433 1.00 98.44 82 ARG A CA 1
ATOM 637 C C . ARG A 1 82 ? -11.035 7.456 7.321 1.00 98.44 82 ARG A C 1
ATOM 639 O O . ARG A 1 82 ? -11.269 6.751 6.343 1.00 98.44 82 ARG A O 1
ATOM 646 N N . HIS A 1 83 ? -10.252 7.055 8.324 1.00 98.31 83 HIS A N 1
ATOM 647 C CA . HIS A 1 83 ? -9.629 5.733 8.339 1.00 98.31 83 HIS A CA 1
ATOM 648 C C . HIS A 1 83 ? -10.677 4.617 8.422 1.00 98.31 83 HIS A C 1
ATOM 650 O O . HIS A 1 83 ? -10.643 3.695 7.610 1.00 98.31 83 HIS A O 1
ATOM 656 N N . ILE A 1 84 ? -11.664 4.751 9.318 1.00 98.56 84 ILE A N 1
ATOM 657 C CA . ILE A 1 84 ? -12.798 3.820 9.411 1.00 98.56 84 ILE A CA 1
ATOM 658 C C . ILE A 1 84 ? -13.498 3.700 8.054 1.00 98.56 84 ILE A C 1
ATOM 660 O O . ILE A 1 84 ? -13.738 2.589 7.600 1.00 98.56 84 ILE A O 1
ATOM 664 N N . ALA A 1 85 ? -13.771 4.812 7.366 1.00 98.62 85 ALA A N 1
ATOM 665 C CA . ALA A 1 85 ? -14.427 4.788 6.061 1.00 98.62 85 ALA A CA 1
ATOM 666 C C . ALA A 1 85 ? -13.614 4.023 5.000 1.00 98.62 85 ALA A C 1
ATOM 668 O O . ALA A 1 85 ? -14.195 3.275 4.215 1.00 98.62 85 ALA A O 1
ATOM 669 N N . HIS A 1 86 ? -12.284 4.162 4.980 1.00 98.62 86 HIS A N 1
ATOM 670 C CA . HIS A 1 86 ? -11.428 3.368 4.093 1.00 98.62 86 HIS A CA 1
ATOM 671 C C . HIS A 1 86 ? -11.435 1.878 4.455 1.00 98.62 86 HIS A C 1
ATOM 673 O O . HIS A 1 86 ? -11.533 1.044 3.556 1.00 98.62 86 HIS A O 1
ATOM 679 N N . CYS A 1 87 ? -11.399 1.538 5.747 1.00 98.69 87 CYS A N 1
ATOM 680 C CA . CYS A 1 87 ? -11.541 0.157 6.209 1.00 98.69 87 CYS A CA 1
ATOM 681 C C . CYS A 1 87 ? -12.898 -0.433 5.807 1.00 98.69 87 CYS A C 1
ATOM 683 O O . CYS A 1 87 ? -12.931 -1.535 5.278 1.00 98.69 87 CYS A O 1
ATOM 685 N N . THR A 1 88 ? -13.996 0.316 5.965 1.00 98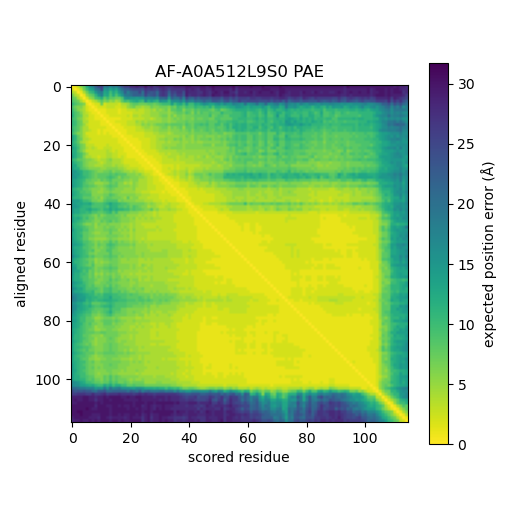.75 88 THR A N 1
ATOM 686 C CA . THR A 1 88 ? -15.349 -0.100 5.560 1.00 98.75 88 THR A CA 1
ATOM 687 C C . THR A 1 88 ? -15.451 -0.352 4.057 1.00 98.75 88 THR A C 1
ATOM 689 O O . THR A 1 88 ? -16.132 -1.286 3.643 1.00 98.75 88 THR A O 1
ATOM 692 N N . ARG A 1 89 ? -14.779 0.461 3.226 1.00 98.69 89 ARG A N 1
ATOM 693 C CA . ARG A 1 89 ? -14.727 0.240 1.770 1.00 98.69 89 ARG A CA 1
ATOM 694 C C . ARG A 1 89 ? -13.954 -1.024 1.397 1.00 98.69 89 ARG A C 1
ATOM 696 O O . ARG A 1 89 ? -14.288 -1.639 0.393 1.00 98.69 89 ARG A O 1
ATOM 703 N N . ALA A 1 90 ? -12.942 -1.397 2.180 1.00 98.56 90 ALA A N 1
ATOM 704 C CA . ALA A 1 90 ? -12.220 -2.654 1.999 1.00 98.56 90 ALA A CA 1
ATOM 705 C C . ALA A 1 90 ? -13.054 -3.861 2.459 1.00 98.56 90 ALA A C 1
ATOM 707 O O . ALA A 1 90 ? -13.147 -4.852 1.738 1.00 98.56 90 ALA A O 1
ATOM 708 N N . ASP A 1 91 ? -13.672 -3.777 3.639 1.00 98.81 91 ASP A N 1
ATOM 709 C CA . ASP A 1 91 ? -14.625 -4.760 4.155 1.00 98.81 91 ASP A CA 1
ATOM 710 C C . ASP A 1 91 ? -15.493 -4.124 5.271 1.00 98.81 91 ASP A C 1
ATOM 712 O O . ASP A 1 91 ? -14.944 -3.513 6.199 1.00 98.81 91 ASP A O 1
ATOM 716 N N . PRO A 1 92 ? -16.835 -4.265 5.254 1.00 98.75 92 PRO A N 1
ATOM 717 C CA . PRO A 1 92 ? -17.696 -3.705 6.297 1.00 98.75 92 PRO A CA 1
ATOM 718 C C . PRO A 1 92 ? -17.353 -4.173 7.719 1.00 98.75 92 PRO A C 1
ATOM 720 O O . PRO A 1 92 ? -17.426 -3.376 8.659 1.00 98.75 92 PRO A O 1
ATOM 723 N N . ALA A 1 93 ? -16.948 -5.436 7.893 1.00 98.69 93 ALA A N 1
ATOM 724 C CA . ALA A 1 93 ? -16.554 -5.975 9.191 1.00 98.69 93 ALA A CA 1
ATOM 725 C C . ALA A 1 93 ? -15.218 -5.388 9.662 1.00 98.69 93 ALA A C 1
ATOM 727 O O . ALA A 1 93 ? -15.037 -5.164 10.861 1.00 98.69 93 ALA A O 1
ATOM 728 N N . TYR A 1 94 ? -14.311 -5.067 8.733 1.00 98.75 94 TYR A N 1
ATOM 729 C CA . TYR A 1 94 ? -13.054 -4.407 9.074 1.00 98.75 94 TYR A CA 1
ATOM 730 C C . TYR A 1 94 ? -13.298 -2.996 9.619 1.00 98.75 94 TYR A C 1
ATOM 732 O O . TYR A 1 94 ? -12.825 -2.652 10.704 1.00 98.75 94 TYR A O 1
ATOM 740 N N . GLY A 1 95 ? -14.098 -2.192 8.913 1.00 98.62 95 GLY A N 1
ATOM 741 C CA . GLY A 1 95 ? -14.472 -0.854 9.374 1.00 98.62 95 GLY A CA 1
ATOM 742 C C . GLY A 1 95 ? -15.178 -0.864 10.732 1.00 98.62 95 GLY A C 1
ATOM 743 O O . GLY A 1 95 ? -14.804 -0.107 11.631 1.00 98.62 95 GLY A O 1
ATOM 744 N N . ALA A 1 96 ? -16.146 -1.768 10.915 1.00 98.69 96 ALA A N 1
ATOM 745 C CA . ALA A 1 96 ? -16.852 -1.934 12.185 1.00 98.69 96 ALA A CA 1
ATOM 746 C C . ALA A 1 96 ? -15.910 -2.350 13.330 1.00 98.69 96 ALA A C 1
ATOM 748 O O . ALA A 1 96 ? -16.010 -1.820 14.437 1.00 98.69 96 ALA A O 1
ATOM 749 N N . GLY A 1 97 ? -14.962 -3.255 13.064 1.00 98.31 97 GLY A N 1
ATOM 750 C CA . GLY A 1 97 ? -13.975 -3.701 14.045 1.00 98.31 97 GLY A CA 1
ATOM 751 C C . GLY A 1 97 ? -13.067 -2.568 14.530 1.00 98.31 97 GLY A C 1
ATOM 752 O O . GLY A 1 97 ? -12.863 -2.419 15.738 1.00 98.31 97 GLY A O 1
ATOM 753 N N . VAL A 1 98 ? -12.574 -1.730 13.611 1.00 98.25 98 VAL A N 1
ATOM 754 C CA . VAL A 1 98 ? -11.751 -0.554 13.945 1.00 98.25 98 VAL A CA 1
ATOM 755 C C . VAL A 1 98 ? -12.560 0.483 14.727 1.00 98.25 98 VAL A C 1
ATOM 757 O O . VAL A 1 98 ? -12.075 0.989 15.739 1.00 98.25 98 VAL A O 1
ATOM 760 N N . ALA A 1 99 ? -13.796 0.774 14.307 1.00 98.19 99 ALA A N 1
ATOM 761 C CA . ALA A 1 99 ? -14.675 1.711 15.007 1.00 98.19 99 ALA A CA 1
ATOM 762 C C . ALA A 1 99 ? -14.927 1.272 16.458 1.00 98.19 99 ALA A C 1
ATOM 764 O O . ALA A 1 99 ? -14.689 2.040 17.391 1.00 98.19 99 ALA A O 1
ATOM 765 N N . ALA A 1 100 ? -15.294 0.004 16.657 1.00 97.94 100 ALA A N 1
ATOM 766 C CA . ALA A 1 100 ? -15.526 -0.546 17.986 1.00 97.94 100 ALA A CA 1
ATOM 767 C C . ALA A 1 100 ? -14.252 -0.535 18.851 1.00 97.94 100 ALA A C 1
ATOM 769 O O . ALA A 1 100 ? -14.317 -0.292 20.055 1.00 97.94 100 ALA A O 1
ATOM 770 N N . ALA A 1 101 ? -13.080 -0.803 18.266 1.00 9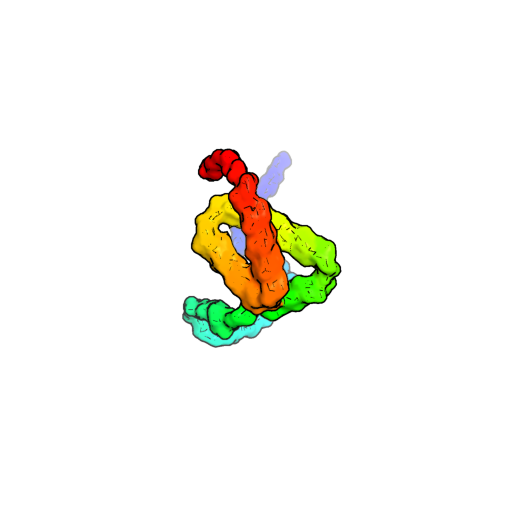6.81 101 ALA A N 1
ATOM 771 C CA . ALA A 1 101 ? -11.811 -0.754 18.991 1.00 96.81 101 ALA A CA 1
ATOM 772 C C . ALA A 1 101 ? -11.446 0.676 19.435 1.00 96.81 101 ALA A C 1
ATOM 774 O O . ALA A 1 101 ? -10.983 0.867 20.559 1.00 96.81 101 ALA A O 1
ATOM 775 N N . LEU A 1 102 ? -11.714 1.681 18.598 1.00 95.81 102 LEU A N 1
ATOM 776 C CA . LEU A 1 102 ? -11.526 3.094 18.936 1.00 95.81 102 LEU A CA 1
ATOM 777 C C . LEU A 1 102 ? -12.478 3.573 20.036 1.00 95.81 102 LEU A C 1
ATOM 779 O O . LEU A 1 102 ? -12.064 4.336 20.905 1.00 95.81 102 LEU A O 1
ATOM 783 N N . GLU A 1 103 ? -13.731 3.118 20.032 1.00 94.75 103 GLU A N 1
ATOM 784 C CA . GLU A 1 103 ? -14.696 3.429 21.094 1.00 94.75 103 GLU A CA 1
ATOM 785 C C . GLU A 1 103 ? -14.265 2.855 22.447 1.00 94.75 103 GLU A C 1
ATOM 787 O O . GLU A 1 103 ? -14.338 3.555 23.457 1.00 94.75 103 GLU A O 1
ATOM 792 N N . ARG A 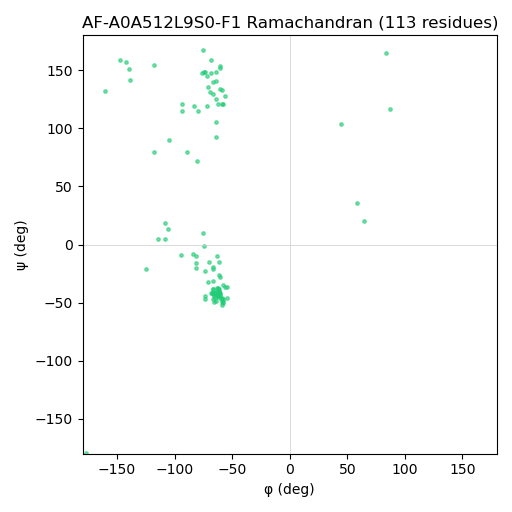1 104 ? -13.737 1.622 22.469 1.00 89.56 104 ARG A N 1
ATOM 793 C CA . ARG A 1 104 ? -13.176 1.014 23.690 1.00 89.56 104 ARG A CA 1
ATOM 794 C C . ARG A 1 104 ? -11.939 1.765 24.191 1.00 89.56 104 ARG A C 1
ATOM 796 O O . ARG A 1 104 ? -11.811 1.996 25.390 1.00 89.56 104 ARG A O 1
ATOM 803 N N . GLY A 1 105 ? -11.049 2.163 23.279 1.00 73.19 105 GLY A N 1
ATOM 804 C CA . GLY A 1 105 ? -9.816 2.892 23.596 1.00 73.19 105 GLY A CA 1
ATOM 805 C C . GLY A 1 105 ? -10.024 4.361 23.978 1.00 73.19 105 GLY A C 1
ATOM 806 O O . GLY A 1 105 ? -9.211 4.918 24.703 1.00 73.19 105 GLY A O 1
ATOM 807 N N . ALA A 1 106 ? -11.135 4.990 23.577 1.00 57.84 106 ALA A N 1
ATOM 808 C CA . ALA A 1 106 ? -11.461 6.371 23.948 1.00 57.84 106 ALA A CA 1
ATOM 809 C C . ALA A 1 106 ? -11.658 6.582 25.468 1.00 57.84 106 ALA A C 1
ATOM 811 O O . ALA A 1 106 ? -11.739 7.728 25.915 1.00 57.84 106 ALA A O 1
ATOM 812 N N . SER A 1 107 ? -11.714 5.499 26.258 1.00 47.88 107 SER A N 1
ATOM 813 C CA . SER A 1 107 ? -11.721 5.540 27.725 1.00 47.88 107 SER A CA 1
ATOM 814 C C . SER A 1 107 ? -10.325 5.697 28.348 1.00 47.88 107 SER A C 1
ATOM 816 O O . SER A 1 107 ? -10.232 6.142 29.491 1.00 47.88 107 SER A O 1
ATOM 818 N N . GLU A 1 108 ? -9.246 5.387 27.627 1.00 47.84 108 GLU A N 1
ATOM 819 C CA . GLU A 1 108 ? -7.868 5.629 28.065 1.00 47.84 108 GLU A CA 1
ATOM 820 C C . GLU A 1 108 ? -7.323 6.832 27.299 1.00 47.84 108 GLU A C 1
ATOM 822 O O . GLU A 1 108 ? -6.771 6.732 26.206 1.00 47.84 108 GLU A O 1
ATOM 827 N N . LYS A 1 109 ? -7.519 8.022 27.871 1.00 41.44 109 LYS A N 1
ATOM 828 C CA . LYS A 1 109 ? -6.810 9.211 27.404 1.00 41.44 109 LYS A CA 1
ATOM 829 C C . LYS A 1 109 ? -5.322 8.988 27.650 1.00 41.44 109 LYS A C 1
ATOM 831 O O . LYS A 1 109 ? -4.880 9.091 28.791 1.00 41.44 109 LYS A O 1
ATOM 836 N N . THR A 1 110 ? -4.556 8.717 26.601 1.00 45.38 110 THR A N 1
ATOM 837 C CA . THR A 1 110 ? -3.101 8.846 26.673 1.00 45.38 110 THR A CA 1
ATOM 838 C C . THR A 1 110 ? -2.773 10.312 26.968 1.00 45.38 110 THR A C 1
ATOM 840 O O . THR A 1 110 ? -3.195 11.183 26.197 1.00 45.38 110 THR A O 1
ATOM 843 N N . PRO A 1 111 ? -2.073 10.619 28.072 1.00 50.56 111 PRO A N 1
ATOM 844 C CA . PRO A 1 111 ? -1.521 11.941 28.287 1.00 50.56 111 PRO A CA 1
ATOM 845 C C . PRO A 1 111 ? -0.352 12.160 27.321 1.00 50.56 111 PRO A C 1
ATOM 847 O O . PRO A 1 111 ? 0.520 11.306 27.184 1.00 50.56 111 PRO A O 1
ATOM 850 N N . ASP A 1 112 ? -0.360 13.347 26.730 1.00 50.25 112 ASP A N 1
ATOM 851 C CA . ASP A 1 112 ? 0.788 14.112 26.246 1.00 50.25 112 ASP A CA 1
ATOM 852 C C . ASP A 1 112 ? 1.355 13.908 24.827 1.00 50.25 112 ASP A C 1
ATOM 854 O O . ASP A 1 112 ? 1.896 12.878 24.437 1.00 50.25 112 ASP A O 1
ATOM 858 N N . ALA A 1 113 ? 1.233 15.030 24.103 1.00 46.62 113 ALA A N 1
ATOM 859 C CA . ALA A 1 113 ? 2.232 15.739 23.304 1.00 46.62 113 ALA A CA 1
ATOM 860 C C . ALA A 1 113 ? 3.146 14.918 22.383 1.00 46.62 113 ALA A C 1
ATOM 862 O O . ALA A 1 113 ? 4.175 14.381 22.787 1.00 46.62 113 ALA A O 1
ATOM 863 N N . VAL A 1 114 ? 2.831 14.972 21.089 1.00 44.56 114 VAL A N 1
ATOM 864 C CA . VAL A 1 114 ? 3.801 14.703 20.025 1.00 44.56 114 VAL A CA 1
ATOM 865 C C . VAL A 1 114 ? 4.591 15.993 19.775 1.00 44.56 114 VAL A C 1
ATOM 867 O O . VAL A 1 114 ? 3.993 17.028 19.473 1.00 44.56 114 VAL A O 1
ATOM 870 N N . ILE A 1 115 ? 5.911 15.905 19.980 1.00 46.78 115 ILE A N 1
ATOM 871 C CA . ILE A 1 115 ? 6.950 16.851 19.529 1.00 46.78 115 ILE A CA 1
ATOM 872 C C . ILE A 1 115 ? 6.900 16.995 18.007 1.00 46.78 115 ILE A C 1
ATOM 874 O O . ILE A 1 115 ? 6.754 15.948 17.335 1.00 46.78 115 ILE A O 1
#

InterPro domains:
  IPR010582 Catalase immune-responsive domain [PF06628] (42-102)
  IPR020835 Catalase superfamily [SSF56634] (7-107)

Sequence (115 aa):
MLAAMQRTYEPNSKGAWQQQPDFSEPPLATGGAAGHWDHRADDDYHTQPGNLFRLMTPEQQRLLCENTARSVGGASKEIQQRHIAHCTRADPAYGAGVAAALERGASEKTPDAVI

Solvent-accessible surface area (backbone atoms only — not comparable to full-atom values): 7371 Å² total; per-residue (Å²): 135,82,76,76,84,73,69,92,58,73,92,51,101,79,70,48,86,70,83,69,74,94,71,61,79,81,89,78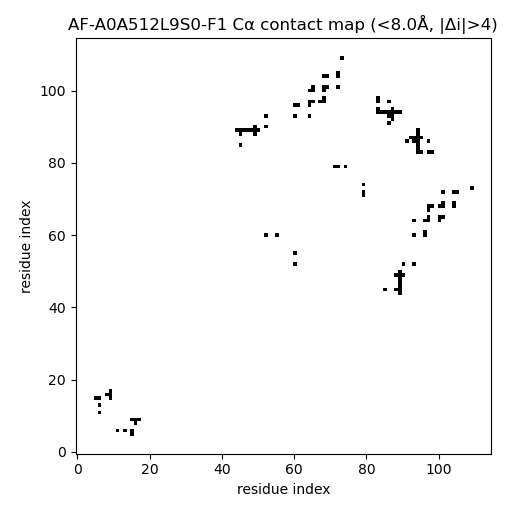,91,81,79,83,80,94,72,89,78,70,72,71,80,63,73,82,81,26,62,66,61,22,53,54,56,71,72,45,53,74,67,54,49,50,50,51,19,44,53,49,18,68,69,45,59,83,50,56,69,67,57,44,50,50,50,30,50,53,34,31,67,26,33,62,68,54,12,51,42,27,49,54,32,32,61,64,46,68,75,60,77,78,83,79,82,87,130